Protein AF-A0A1I2H516-F1 (afdb_monomer)

Secondary structure (DSSP, 8-state):
-----HHHHHHHHT--HHHHHHHHH-SS------S--S--TTGGGHHHHHHHHHHHHTS-GGGSPPHHHHHHHHHHHHHHHHHHHHHHSSPP--SSHHHHHHHHHHHHHHHHTSBPSS-TTSBHHHHHHHHTTTSPP--S----------PPPTTS---PPPP-

Structure (mmCIF, N/CA/C/O backbone):
data_AF-A0A1I2H516-F1
#
_entry.id   AF-A0A1I2H516-F1
#
loop_
_atom_site.group_PDB
_atom_site.id
_atom_site.type_symbol
_atom_site.label_atom_id
_atom_site.label_alt_id
_atom_site.label_comp_id
_atom_site.label_asym_id
_atom_site.label_entity_id
_atom_site.label_seq_id
_atom_site.pdbx_PDB_ins_code
_atom_site.Cartn_x
_atom_site.Cartn_y
_atom_site.Cartn_z
_atom_site.occupancy
_atom_site.B_iso_or_equiv
_atom_site.auth_seq_id
_atom_site.auth_comp_id
_atom_site.auth_asym_id
_atom_site.auth_atom_id
_atom_site.pdbx_PDB_model_num
ATOM 1 N N . MET A 1 1 ? 17.216 8.341 -59.940 1.00 43.50 1 MET A N 1
ATOM 2 C CA . MET 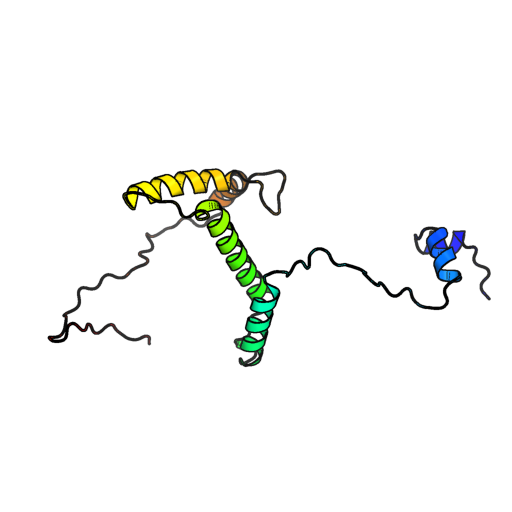A 1 1 ? 17.419 9.286 -58.820 1.00 43.50 1 MET A CA 1
ATOM 3 C C . MET A 1 1 ? 16.192 10.179 -58.730 1.00 43.50 1 MET A C 1
ATOM 5 O O . MET A 1 1 ? 16.057 11.081 -59.551 1.00 43.50 1 MET A O 1
ATOM 9 N N . SER A 1 2 ? 15.247 9.853 -57.844 1.00 49.75 2 SER A N 1
ATOM 10 C CA . SER A 1 2 ? 14.015 10.639 -57.672 1.00 49.75 2 SER A CA 1
ATOM 11 C C . SER A 1 2 ? 14.374 12.079 -57.283 1.00 49.75 2 SER A C 1
ATOM 13 O O . SER A 1 2 ? 15.139 12.293 -56.346 1.00 49.75 2 SER A O 1
ATOM 15 N N . LYS A 1 3 ? 13.873 13.058 -58.045 1.00 63.41 3 LYS A N 1
ATOM 16 C CA . LYS A 1 3 ? 14.101 14.501 -57.849 1.00 63.41 3 LYS A CA 1
ATOM 17 C C . LYS A 1 3 ? 13.008 15.117 -56.971 1.00 63.41 3 LYS A C 1
ATOM 19 O O . LYS A 1 3 ? 12.501 16.197 -57.268 1.00 63.41 3 LYS A O 1
ATOM 24 N N . GLU A 1 4 ? 12.585 14.428 -55.920 1.00 79.12 4 GLU A N 1
ATOM 25 C CA . GLU A 1 4 ? 11.616 15.016 -55.001 1.00 79.12 4 GLU A CA 1
ATOM 26 C C . GLU A 1 4 ? 12.260 16.145 -54.196 1.00 79.12 4 GLU A C 1
ATOM 28 O O . GLU A 1 4 ? 13.365 16.029 -53.662 1.00 79.12 4 GLU A O 1
ATOM 33 N N . SER A 1 5 ? 11.569 17.284 -54.134 1.00 89.94 5 SER A N 1
ATOM 34 C CA . SER A 1 5 ? 12.048 18.422 -53.359 1.00 89.94 5 SER A CA 1
ATOM 35 C C . SER A 1 5 ? 11.918 18.138 -51.861 1.00 89.94 5 SER A C 1
ATOM 37 O O . SER A 1 5 ? 10.984 17.474 -51.413 1.00 89.94 5 SER A O 1
ATOM 39 N N . ILE A 1 6 ? 12.799 18.734 -51.056 1.00 87.00 6 ILE A N 1
ATOM 40 C CA . ILE A 1 6 ? 12.745 18.646 -49.585 1.00 87.00 6 ILE A CA 1
ATOM 41 C C . ILE A 1 6 ? 11.354 19.022 -49.045 1.00 87.00 6 ILE A C 1
ATOM 43 O O . ILE A 1 6 ? 10.912 18.462 -48.046 1.00 87.00 6 ILE A O 1
ATOM 47 N N . SER A 1 7 ? 10.645 19.955 -49.694 1.00 87.94 7 SER A N 1
ATOM 48 C CA . SER A 1 7 ? 9.289 20.328 -49.276 1.00 87.94 7 SER A CA 1
ATOM 49 C C . SER A 1 7 ? 8.241 19.269 -49.622 1.00 87.94 7 SER A C 1
ATOM 51 O O . SER A 1 7 ? 7.291 19.120 -48.861 1.00 87.94 7 SER A O 1
ATOM 53 N N . ALA A 1 8 ? 8.396 18.545 -50.732 1.00 90.31 8 ALA A N 1
ATOM 54 C CA . ALA A 1 8 ? 7.497 17.451 -51.100 1.00 90.31 8 ALA A CA 1
ATOM 55 C C . ALA A 1 8 ? 7.640 16.266 -50.127 1.00 90.31 8 ALA A C 1
ATOM 57 O O . ALA A 1 8 ? 6.643 15.728 -49.649 1.00 90.31 8 ALA A O 1
ATOM 58 N N . ILE A 1 9 ? 8.878 15.941 -49.745 1.00 89.12 9 ILE A N 1
ATOM 59 C CA . ILE A 1 9 ? 9.179 14.894 -48.756 1.00 89.12 9 ILE A CA 1
ATOM 60 C C . ILE A 1 9 ? 8.680 15.300 -47.358 1.00 89.12 9 ILE A C 1
ATOM 62 O O . ILE A 1 9 ? 8.076 14.504 -46.647 1.00 89.12 9 ILE A O 1
ATOM 66 N N . ALA A 1 10 ? 8.878 16.561 -46.964 1.00 92.12 10 ALA A N 1
ATOM 67 C CA . ALA A 1 10 ? 8.399 17.079 -45.680 1.00 92.12 10 ALA A CA 1
ATOM 68 C C . ALA A 1 10 ? 6.868 17.021 -45.552 1.00 92.12 10 ALA A C 1
ATOM 70 O O . ALA A 1 10 ? 6.356 16.604 -44.516 1.00 92.12 10 ALA A O 1
ATOM 71 N N . ASN A 1 11 ? 6.146 17.404 -46.607 1.00 90.12 11 ASN A N 1
ATOM 72 C CA . ASN A 1 11 ? 4.685 17.415 -46.603 1.00 90.12 11 ASN A CA 1
ATOM 73 C C . ASN A 1 11 ? 4.086 16.000 -46.654 1.00 90.12 11 ASN A C 1
ATOM 75 O O . ASN A 1 11 ? 3.078 15.759 -46.001 1.00 90.12 11 ASN A O 1
ATOM 79 N N . SER A 1 12 ? 4.699 15.066 -47.391 1.00 92.75 12 SER A N 1
ATOM 80 C CA . SER A 1 12 ? 4.215 13.677 -47.480 1.00 92.75 12 SER A CA 1
ATOM 81 C C . SER A 1 12 ? 4.451 12.883 -46.195 1.00 92.75 12 SER A C 1
ATOM 83 O O . SER A 1 12 ? 3.575 12.135 -45.772 1.00 92.75 12 SER A O 1
ATOM 85 N N . LEU A 1 13 ? 5.602 13.076 -45.542 1.00 89.12 13 LEU A N 1
ATOM 86 C CA . LEU A 1 13 ? 5.945 12.399 -44.286 1.00 89.12 13 LEU A CA 1
ATOM 87 C C . LEU A 1 13 ? 5.465 13.154 -43.034 1.00 89.12 13 LEU A C 1
ATOM 89 O O . LEU A 1 13 ? 5.662 12.672 -41.922 1.00 89.12 13 LEU A O 1
ATOM 93 N N . ASN A 1 14 ? 4.859 14.335 -43.202 1.00 91.38 14 ASN A N 1
ATOM 94 C CA . ASN A 1 14 ? 4.465 15.249 -42.126 1.00 91.38 14 ASN A CA 1
ATOM 95 C C . ASN A 1 14 ? 5.616 15.551 -41.139 1.00 91.38 14 ASN A C 1
ATOM 97 O O . ASN A 1 14 ? 5.452 15.567 -39.918 1.00 91.38 14 ASN A O 1
ATOM 101 N N . LEU A 1 15 ? 6.817 15.763 -41.684 1.00 88.50 15 LEU A N 1
ATOM 102 C CA . LEU A 1 15 ? 8.044 16.044 -40.939 1.00 88.50 15 LEU A CA 1
ATOM 103 C C . LEU A 1 15 ? 8.541 17.457 -41.240 1.00 88.50 15 LEU A C 1
ATOM 105 O O . LEU A 1 15 ? 8.346 17.994 -42.328 1.00 88.50 15 LEU A O 1
ATOM 109 N N . SER A 1 16 ? 9.261 18.067 -40.295 1.00 92.88 16 SER A N 1
ATOM 110 C CA . SER A 1 16 ? 9.857 19.381 -40.548 1.00 92.88 16 SER A CA 1
ATOM 111 C C . SER A 1 16 ? 10.882 19.305 -41.691 1.00 92.88 16 SER A C 1
ATOM 113 O O . SER A 1 16 ? 11.675 18.362 -41.777 1.00 92.88 16 SER A O 1
ATOM 115 N N . ARG A 1 17 ? 10.943 20.344 -42.537 1.00 88.81 17 ARG A N 1
ATOM 116 C CA . ARG A 1 17 ? 11.956 20.447 -43.609 1.00 88.81 17 ARG A CA 1
ATOM 117 C C . ARG A 1 17 ? 13.391 20.327 -43.074 1.00 88.81 17 ARG A C 1
ATOM 119 O O . ARG A 1 17 ? 14.269 19.856 -43.792 1.00 88.81 17 ARG A O 1
ATOM 126 N N . GLN A 1 18 ? 13.630 20.736 -41.822 1.00 88.75 18 GLN A N 1
ATOM 127 C CA . GLN A 1 18 ? 14.927 20.597 -41.151 1.00 88.75 18 GLN A CA 1
ATOM 128 C C . GLN A 1 18 ? 15.240 19.139 -40.796 1.00 88.75 18 GLN A C 1
ATOM 130 O O . GLN A 1 18 ? 16.372 18.698 -40.975 1.00 88.75 18 GLN A O 1
ATOM 135 N N . THR A 1 19 ? 14.238 18.370 -40.368 1.00 88.12 19 THR A N 1
ATOM 136 C CA . THR A 1 19 ? 14.360 16.928 -40.110 1.00 88.12 19 THR A CA 1
ATOM 137 C C . THR A 1 19 ? 14.687 16.173 -41.396 1.00 88.12 19 THR A C 1
ATOM 139 O O . THR A 1 19 ? 15.614 15.371 -41.404 1.00 88.12 19 THR A O 1
ATOM 142 N N . VAL A 1 20 ? 13.996 16.492 -42.497 1.00 88.56 20 VAL A N 1
ATOM 143 C CA . VAL A 1 20 ? 14.261 15.903 -43.821 1.00 88.56 20 VAL A CA 1
ATOM 144 C C . VAL A 1 20 ? 15.666 16.261 -44.313 1.00 88.56 20 VAL A C 1
ATOM 146 O O . VAL A 1 20 ? 16.409 15.380 -44.731 1.00 88.56 20 VAL A O 1
ATOM 149 N N . ARG A 1 21 ? 16.084 17.531 -44.199 1.00 89.81 21 ARG A N 1
ATOM 150 C CA . ARG A 1 21 ? 17.464 17.948 -44.518 1.00 89.81 21 ARG A CA 1
ATOM 151 C C . ARG A 1 21 ? 18.509 17.204 -43.696 1.00 89.81 21 ARG A C 1
ATOM 153 O O . ARG A 1 21 ? 19.536 16.813 -44.238 1.00 89.81 21 ARG A O 1
ATOM 160 N N . LYS A 1 22 ? 18.263 17.040 -42.395 1.00 84.69 22 LYS A N 1
ATOM 161 C CA . LYS A 1 22 ? 19.162 16.325 -41.486 1.00 84.69 22 LYS A CA 1
ATOM 162 C C . LYS A 1 22 ? 19.274 14.851 -41.876 1.00 84.69 22 LYS A C 1
ATOM 164 O O . LYS A 1 22 ? 20.391 14.360 -41.954 1.00 84.69 22 LYS A O 1
ATOM 169 N N . ALA A 1 23 ? 18.147 14.202 -42.171 1.00 83.88 23 ALA A N 1
ATOM 170 C CA . ALA A 1 23 ? 18.087 12.798 -42.566 1.00 83.88 23 ALA A CA 1
ATOM 171 C C . ALA A 1 23 ? 18.764 12.536 -43.920 1.00 83.88 23 ALA A C 1
ATOM 173 O O . ALA A 1 23 ? 19.545 11.605 -44.029 1.00 83.88 23 ALA A O 1
ATOM 174 N N . LEU A 1 24 ? 18.555 13.395 -44.925 1.00 86.00 24 LEU A N 1
ATOM 175 C CA . LEU A 1 24 ? 19.220 13.273 -46.233 1.00 86.00 24 LEU A CA 1
ATOM 176 C C . LEU A 1 24 ? 20.740 13.505 -46.172 1.00 86.00 24 LEU A C 1
ATOM 178 O O . LEU A 1 24 ? 21.453 13.126 -47.095 1.00 86.00 24 LEU A O 1
ATOM 182 N N . LYS A 1 25 ? 21.236 14.157 -45.113 1.00 84.50 25 LYS A N 1
ATOM 183 C CA . LYS A 1 25 ? 22.667 14.412 -44.891 1.00 84.50 25 LYS A CA 1
ATOM 184 C C . LYS A 1 25 ? 23.353 13.285 -44.106 1.00 84.50 25 LYS A C 1
ATOM 186 O O . LYS A 1 25 ? 24.578 13.218 -44.099 1.00 84.50 25 LYS A O 1
ATOM 191 N N . SER A 1 26 ? 22.590 12.439 -43.415 1.00 77.50 26 SER A N 1
ATOM 192 C CA . SER A 1 26 ? 23.100 11.323 -42.619 1.00 77.50 26 SER A CA 1
ATOM 193 C C . SER A 1 26 ? 22.755 9.995 -43.288 1.00 77.50 26 SER A C 1
ATOM 195 O O . SER A 1 26 ? 21.586 9.641 -43.361 1.00 77.50 26 SER A O 1
ATOM 197 N N . GLU A 1 27 ? 23.758 9.235 -43.721 1.00 70.25 27 GLU A N 1
ATOM 198 C CA . GLU A 1 27 ? 23.552 7.904 -44.324 1.00 70.25 27 GLU A CA 1
ATOM 199 C C . GLU A 1 27 ? 23.220 6.811 -43.292 1.00 70.25 27 GLU A C 1
ATOM 201 O O . GLU A 1 27 ? 22.767 5.730 -43.654 1.00 70.25 27 GLU A O 1
ATOM 206 N N . ALA A 1 28 ? 23.417 7.090 -42.001 1.00 72.81 28 ALA A N 1
ATOM 207 C CA . ALA A 1 28 ? 23.088 6.178 -40.912 1.00 72.81 28 ALA A CA 1
ATOM 208 C C . ALA A 1 28 ? 21.685 6.452 -40.352 1.00 72.81 28 ALA A C 1
ATOM 210 O O . ALA A 1 28 ? 21.304 7.609 -40.144 1.00 72.81 28 ALA A O 1
ATOM 211 N N . GLU A 1 29 ? 20.948 5.384 -40.033 1.00 72.94 29 GLU A N 1
ATOM 212 C CA . GLU A 1 29 ? 19.697 5.487 -39.281 1.00 72.94 29 GLU A CA 1
ATOM 213 C C . GLU A 1 29 ? 19.936 6.234 -37.955 1.00 72.94 29 GLU A C 1
ATOM 215 O O . GLU A 1 29 ? 20.931 5.983 -37.264 1.00 72.94 29 GLU A O 1
ATOM 220 N N . PRO A 1 30 ? 19.057 7.175 -37.571 1.00 70.94 30 PRO A N 1
ATOM 221 C CA . PRO A 1 30 ? 19.232 7.932 -36.343 1.00 70.94 30 PRO A CA 1
ATOM 222 C C . PRO A 1 30 ? 19.098 7.006 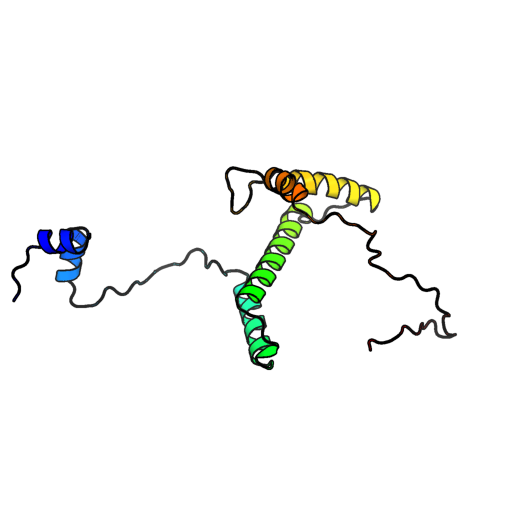-35.127 1.00 70.94 30 PRO A C 1
ATOM 224 O O . PRO A 1 30 ? 17.996 6.666 -34.701 1.00 70.94 30 PRO A O 1
ATOM 227 N N . ILE A 1 31 ? 20.229 6.636 -34.523 1.00 76.38 31 ILE A N 1
ATOM 228 C CA . ILE A 1 31 ? 20.246 5.869 -33.276 1.00 76.38 31 ILE A CA 1
ATOM 229 C C . ILE A 1 31 ? 19.801 6.793 -32.141 1.00 76.38 31 ILE A C 1
ATOM 231 O O . ILE A 1 31 ? 20.498 7.742 -31.770 1.00 76.38 31 ILE A O 1
ATOM 235 N N . TYR A 1 32 ? 18.632 6.514 -31.568 1.00 73.06 32 TYR A N 1
ATOM 236 C CA . TYR A 1 32 ? 18.157 7.218 -30.383 1.00 73.06 32 TYR A CA 1
ATOM 237 C C . TYR A 1 32 ? 19.058 6.889 -29.181 1.00 73.06 32 TYR A C 1
ATOM 239 O O . TYR A 1 32 ? 18.941 5.830 -28.569 1.00 73.06 32 TYR A O 1
ATOM 247 N N . GLN A 1 33 ? 19.964 7.807 -28.832 1.00 63.72 33 GLN A N 1
ATOM 248 C CA . GLN A 1 33 ? 20.819 7.706 -27.647 1.00 63.72 33 GLN A CA 1
ATOM 249 C C . GLN A 1 33 ? 20.396 8.728 -26.594 1.00 63.72 33 GLN A C 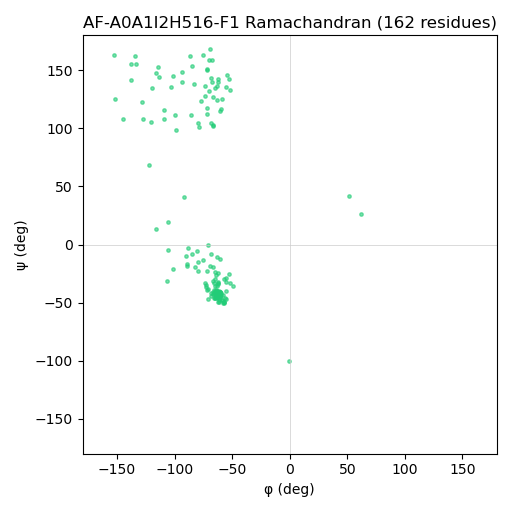1
ATOM 251 O O . GLN A 1 33 ? 20.630 9.932 -26.727 1.00 63.72 33 GLN A O 1
ATOM 256 N N . ARG A 1 34 ? 19.792 8.249 -25.505 1.00 69.56 34 ARG A N 1
ATOM 257 C CA . ARG A 1 34 ? 19.478 9.090 -24.347 1.00 69.56 34 ARG A CA 1
ATOM 258 C C . ARG A 1 34 ? 20.698 9.144 -23.424 1.00 69.56 34 ARG A C 1
ATOM 260 O O . ARG A 1 34 ? 21.041 8.140 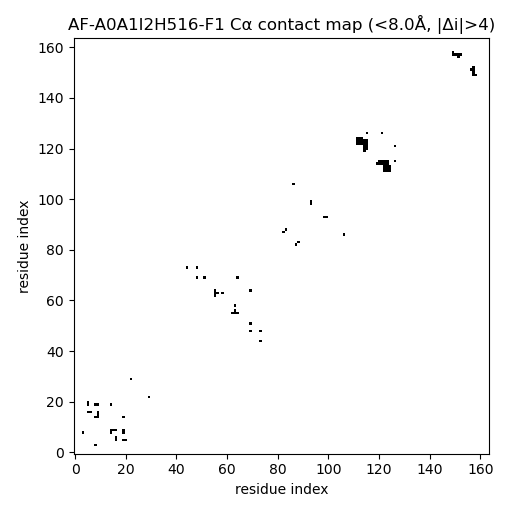-22.815 1.00 69.56 34 ARG A O 1
ATOM 267 N N . LYS A 1 35 ? 21.347 10.310 -23.309 1.00 72.12 35 LYS A N 1
ATOM 268 C CA . LYS A 1 35 ? 22.582 10.478 -22.510 1.00 72.12 35 LYS A CA 1
ATOM 269 C C . LYS A 1 35 ? 22.377 10.305 -21.002 1.00 72.12 35 LYS A C 1
ATOM 271 O O . LYS A 1 35 ? 23.283 9.861 -20.306 1.00 72.12 35 LYS A O 1
ATOM 276 N N . THR A 1 36 ? 21.203 10.656 -20.485 1.00 67.31 36 THR A N 1
ATOM 277 C CA . THR A 1 36 ? 20.888 10.534 -19.057 1.00 67.31 36 THR A CA 1
ATOM 278 C C . THR A 1 36 ? 19.388 10.329 -18.905 1.00 67.31 36 THR A C 1
ATOM 280 O O . THR A 1 36 ? 18.593 11.109 -19.430 1.00 67.31 36 THR A O 1
ATOM 283 N N . GLN A 1 37 ? 18.988 9.263 -18.215 1.00 67.00 37 GLN A N 1
ATOM 284 C CA . GLN A 1 37 ? 17.609 9.056 -17.787 1.00 67.00 37 GLN A CA 1
ATOM 285 C C . GLN A 1 37 ? 17.531 9.488 -16.313 1.00 67.00 37 GLN A C 1
ATOM 287 O O . GLN A 1 37 ? 17.933 8.707 -15.455 1.00 67.00 37 GLN A O 1
ATOM 292 N N . PRO A 1 38 ? 17.058 10.707 -15.997 1.00 65.69 38 PRO A N 1
ATOM 293 C CA . PRO A 1 38 ? 17.111 11.235 -14.631 1.00 65.69 38 PRO A CA 1
ATOM 294 C C . PRO A 1 38 ? 16.262 10.427 -13.638 1.00 65.69 38 PRO A C 1
ATOM 296 O O . PRO A 1 38 ? 16.589 10.379 -12.460 1.00 65.69 38 PRO A O 1
ATOM 299 N N . THR A 1 39 ? 15.215 9.739 -14.107 1.00 60.00 39 THR A N 1
ATOM 300 C CA . THR A 1 39 ? 14.384 8.852 -13.285 1.00 60.00 39 THR A CA 1
ATOM 301 C C . THR A 1 39 ? 13.917 7.637 -14.100 1.00 60.00 39 THR A C 1
ATOM 303 O O . THR A 1 39 ? 13.077 7.752 -15.003 1.00 60.00 39 THR A O 1
ATOM 306 N N . PRO A 1 40 ? 14.443 6.426 -13.860 1.00 68.62 40 PRO A N 1
ATOM 307 C CA . PRO A 1 40 ? 13.776 5.230 -14.350 1.00 68.62 40 PRO A CA 1
ATOM 308 C C . PRO A 1 40 ? 12.441 5.097 -13.605 1.00 68.62 40 PRO A C 1
ATOM 310 O O . PRO A 1 40 ? 12.429 5.089 -12.379 1.00 68.62 40 PRO A O 1
ATOM 313 N N . LYS A 1 41 ? 11.318 4.963 -14.328 1.00 71.69 41 LYS A N 1
ATOM 314 C CA . LYS A 1 41 ? 9.977 4.777 -13.725 1.00 71.69 41 LYS A CA 1
ATOM 315 C C . LYS A 1 41 ? 9.923 3.613 -12.720 1.00 71.69 41 LYS A C 1
ATOM 317 O O . LYS A 1 41 ? 9.095 3.620 -11.824 1.00 71.69 41 LYS A O 1
ATOM 322 N N . LEU A 1 42 ? 10.814 2.632 -12.878 1.00 75.38 42 LEU A N 1
ATOM 323 C CA . LEU A 1 42 ? 10.952 1.461 -12.010 1.00 75.38 42 LEU A CA 1
ATOM 324 C C . LEU A 1 42 ? 11.931 1.647 -10.839 1.00 75.38 42 LEU A C 1
ATOM 326 O O . LEU A 1 42 ? 11.957 0.779 -9.982 1.00 75.38 42 LEU A O 1
ATOM 330 N N . GLY A 1 43 ? 12.717 2.734 -10.802 1.00 83.00 43 GLY A N 1
ATOM 331 C CA . GLY A 1 43 ? 13.749 3.082 -9.806 1.00 83.00 43 GLY A CA 1
ATOM 332 C C . GLY A 1 43 ? 13.951 2.104 -8.648 1.00 83.00 43 GLY A C 1
ATOM 333 O O . GLY A 1 43 ? 14.608 1.076 -8.816 1.00 83.00 43 GLY A O 1
ATOM 334 N N . ALA A 1 44 ? 13.379 2.436 -7.489 1.00 83.88 44 ALA A N 1
ATOM 335 C CA . ALA A 1 44 ? 13.494 1.665 -6.249 1.00 83.88 44 ALA A CA 1
ATOM 336 C C . ALA A 1 44 ? 12.916 0.238 -6.337 1.00 83.88 44 ALA A C 1
ATOM 338 O O . ALA A 1 44 ? 13.365 -0.656 -5.628 1.00 83.88 44 ALA A O 1
ATOM 339 N N . PHE A 1 45 ? 11.971 -0.003 -7.246 1.00 90.06 45 PHE A N 1
ATOM 340 C CA . PHE A 1 45 ? 11.294 -1.290 -7.411 1.00 90.06 45 PHE A CA 1
ATOM 341 C C . PHE A 1 45 ? 12.048 -2.277 -8.306 1.00 90.06 45 PHE A C 1
ATOM 343 O O . PHE A 1 45 ? 11.660 -3.440 -8.388 1.00 90.06 45 PHE A O 1
ATOM 350 N N . LYS A 1 46 ? 13.125 -1.853 -8.984 1.00 90.19 46 LYS A N 1
ATOM 351 C CA . LYS A 1 46 ? 13.854 -2.703 -9.938 1.00 90.19 46 LYS A CA 1
ATOM 352 C C . LYS A 1 46 ? 14.400 -3.975 -9.288 1.00 90.19 46 LYS A C 1
ATOM 354 O O . LYS A 1 46 ? 14.212 -5.047 -9.848 1.00 90.19 46 LYS A O 1
ATOM 359 N N . ALA A 1 47 ? 15.062 -3.855 -8.136 1.00 91.69 47 ALA A N 1
ATOM 360 C CA . ALA A 1 47 ? 15.639 -5.006 -7.440 1.00 91.69 47 ALA A CA 1
ATOM 361 C C . ALA A 1 47 ? 14.544 -6.005 -7.036 1.00 91.69 47 ALA A C 1
ATOM 363 O O . ALA A 1 47 ? 14.600 -7.176 -7.397 1.00 91.69 47 ALA A O 1
ATOM 364 N N . GLN A 1 48 ? 13.480 -5.503 -6.409 1.00 92.94 48 GLN A N 1
ATOM 365 C CA . GLN A 1 48 ? 12.344 -6.317 -5.991 1.00 92.94 48 GLN A CA 1
ATOM 366 C C . GLN A 1 48 ? 11.650 -7.023 -7.166 1.00 92.94 48 GLN A C 1
ATOM 368 O O . GLN A 1 48 ? 11.329 -8.208 -7.074 1.00 92.94 48 GLN A O 1
ATOM 373 N N . LEU A 1 49 ? 11.440 -6.319 -8.284 1.00 93.75 49 LEU A N 1
ATOM 374 C CA . LEU A 1 49 ? 10.844 -6.904 -9.483 1.00 93.75 49 LEU A CA 1
ATOM 375 C C . LEU A 1 49 ? 11.738 -7.993 -10.089 1.00 93.75 49 LEU A C 1
ATOM 377 O O . LEU A 1 49 ? 11.220 -9.039 -10.478 1.00 93.75 49 LEU A O 1
ATOM 381 N N . SER A 1 50 ? 13.055 -7.775 -10.148 1.00 95.19 50 SER A N 1
ATOM 382 C CA . SER A 1 50 ? 14.005 -8.797 -10.601 1.00 95.19 50 SER A CA 1
ATOM 383 C C . SER A 1 50 ? 13.907 -10.057 -9.745 1.00 95.19 50 SER A C 1
ATOM 385 O O . SER A 1 50 ? 13.683 -11.140 -10.284 1.00 95.19 50 SER A O 1
ATOM 387 N N . ASP A 1 51 ? 13.949 -9.918 -8.419 1.00 96.06 51 ASP A N 1
ATOM 388 C CA . ASP A 1 51 ? 13.860 -11.064 -7.514 1.00 96.06 51 ASP A CA 1
ATOM 389 C C . ASP A 1 51 ? 12.522 -11.809 -7.656 1.00 96.06 51 ASP A C 1
ATOM 391 O O . ASP A 1 51 ? 12.429 -13.023 -7.455 1.00 96.06 51 ASP A O 1
ATOM 395 N N . TRP A 1 52 ? 11.433 -11.092 -7.939 1.00 95.75 52 TRP A N 1
ATOM 396 C CA . TRP A 1 52 ? 10.125 -11.697 -8.189 1.00 95.75 52 TRP A CA 1
ATOM 397 C C . TRP A 1 52 ? 10.095 -12.478 -9.500 1.00 95.75 52 TRP A C 1
ATOM 399 O O . TRP A 1 52 ? 9.607 -13.607 -9.512 1.00 95.75 52 TRP A O 1
ATOM 409 N N . LEU A 1 53 ? 10.650 -11.915 -10.572 1.00 96.19 53 LEU A N 1
ATOM 410 C CA . LEU A 1 53 ? 10.753 -12.581 -11.869 1.00 96.19 53 LEU A CA 1
ATOM 411 C C . LEU A 1 53 ? 11.636 -13.833 -11.795 1.00 96.19 53 LEU A C 1
ATOM 413 O O . LEU A 1 53 ? 11.276 -14.864 -12.360 1.00 96.19 53 LEU A O 1
ATOM 417 N N . GLU A 1 54 ? 12.748 -13.782 -11.061 1.00 97.00 54 GLU A N 1
ATOM 418 C CA . GLU A 1 54 ? 13.631 -14.935 -10.852 1.00 97.00 54 GLU A CA 1
ATOM 419 C C . GLU A 1 54 ? 12.955 -16.067 -10.074 1.00 97.00 54 GLU A C 1
ATOM 421 O O . GLU A 1 54 ? 13.130 -17.243 -10.404 1.00 97.00 54 GLU A O 1
ATOM 426 N N . ARG A 1 55 ? 12.160 -15.735 -9.048 1.00 95.62 55 ARG A N 1
ATOM 427 C CA . ARG A 1 55 ? 11.358 -16.732 -8.322 1.00 95.62 55 ARG A CA 1
ATOM 428 C C . ARG A 1 55 ? 10.296 -17.346 -9.229 1.00 95.62 55 ARG A C 1
ATOM 430 O O . ARG A 1 55 ? 10.183 -18.567 -9.286 1.00 95.62 55 ARG A O 1
ATOM 437 N N . ASP A 1 56 ? 9.574 -16.523 -9.982 1.00 95.31 56 ASP A N 1
ATOM 438 C CA . ASP A 1 56 ? 8.513 -16.990 -10.876 1.00 95.31 56 ASP A CA 1
ATOM 439 C C . ASP A 1 56 ? 9.056 -17.839 -12.029 1.00 95.31 56 ASP A C 1
ATOM 441 O O . ASP A 1 56 ? 8.412 -18.802 -12.445 1.00 95.31 56 ASP A O 1
ATOM 445 N N . ALA A 1 57 ? 10.263 -17.552 -12.520 1.00 95.62 57 ALA A N 1
ATOM 446 C CA . ALA A 1 57 ? 10.914 -18.356 -13.551 1.00 95.62 57 ALA A CA 1
ATOM 447 C C . ALA A 1 57 ? 11.081 -19.831 -13.134 1.00 95.62 57 ALA A C 1
ATOM 449 O O . ALA A 1 57 ? 11.015 -20.717 -13.991 1.00 95.62 57 ALA A O 1
ATOM 450 N N . LYS A 1 58 ? 11.226 -20.099 -11.828 1.00 96.44 58 LYS A N 1
ATOM 451 C CA . LYS A 1 58 ? 11.360 -21.449 -11.253 1.00 96.44 58 LYS A CA 1
ATOM 452 C C . LYS A 1 58 ? 10.021 -22.180 -11.100 1.00 96.44 58 LYS A C 1
ATOM 454 O O . LYS A 1 58 ? 10.017 -23.393 -10.909 1.00 96.44 58 LYS A O 1
ATOM 459 N N . LEU A 1 59 ? 8.891 -21.478 -11.193 1.00 95.06 59 LEU A N 1
ATOM 460 C CA . LEU A 1 59 ? 7.562 -22.070 -11.040 1.00 95.06 59 LEU A CA 1
ATOM 461 C C . LEU A 1 59 ? 7.048 -22.670 -12.364 1.00 95.06 59 LEU A C 1
ATOM 463 O O . LEU A 1 59 ? 7.409 -22.196 -13.453 1.00 95.06 59 LEU A O 1
ATOM 467 N N . PRO A 1 60 ? 6.152 -23.675 -12.317 1.00 96.94 60 PRO A N 1
ATOM 468 C CA . PRO A 1 60 ? 5.386 -24.110 -13.482 1.00 96.94 60 PRO A CA 1
ATOM 469 C C . PRO A 1 60 ? 4.626 -22.938 -14.112 1.00 96.94 60 PRO A C 1
ATOM 471 O O . PRO A 1 60 ? 4.126 -22.072 -13.400 1.00 96.94 60 PRO A O 1
ATOM 474 N N . LYS A 1 61 ? 4.464 -22.925 -15.444 1.00 93.00 61 LYS A N 1
ATOM 475 C CA . LYS A 1 61 ? 3.846 -21.802 -16.187 1.00 93.00 61 LYS A CA 1
ATOM 476 C C . LYS A 1 61 ? 2.505 -21.330 -15.601 1.00 93.00 61 LYS A C 1
ATOM 478 O O . LYS A 1 61 ? 2.240 -20.137 -15.605 1.00 93.00 61 LYS A O 1
ATOM 483 N N . ARG A 1 62 ? 1.688 -22.253 -15.080 1.00 93.56 62 ARG A N 1
ATOM 484 C CA . ARG A 1 62 ? 0.375 -21.959 -14.473 1.00 93.56 62 ARG A CA 1
ATOM 485 C C . ARG A 1 62 ? 0.446 -21.205 -13.135 1.00 93.56 62 ARG A C 1
ATOM 487 O O . ARG A 1 62 ? -0.559 -20.647 -12.727 1.00 93.56 62 ARG A O 1
ATOM 494 N N . GLN A 1 63 ? 1.596 -21.206 -12.462 1.00 93.44 63 GLN A N 1
ATOM 495 C CA . GLN A 1 63 ? 1.808 -20.577 -11.151 1.00 93.44 63 GLN A CA 1
ATOM 496 C C . GLN A 1 63 ? 2.620 -19.274 -11.234 1.00 93.44 63 GLN A C 1
ATOM 498 O O . GLN A 1 63 ? 2.801 -18.600 -10.224 1.00 93.44 63 GLN A O 1
ATOM 503 N N . ARG A 1 64 ? 3.125 -18.910 -12.419 1.00 95.75 64 ARG A N 1
ATOM 504 C CA . ARG A 1 64 ? 3.875 -17.661 -12.619 1.00 95.75 64 ARG A CA 1
ATOM 505 C C . ARG A 1 64 ? 2.917 -16.480 -12.600 1.00 95.75 64 ARG A C 1
ATOM 507 O O . ARG A 1 64 ? 1.866 -16.535 -13.240 1.00 95.75 64 ARG A O 1
ATOM 514 N N . ARG A 1 65 ? 3.288 -15.396 -11.921 1.00 94.62 65 ARG A N 1
ATOM 515 C CA . ARG A 1 65 ? 2.513 -14.157 -11.958 1.00 94.62 65 ARG A CA 1
ATOM 516 C C . ARG A 1 65 ? 2.605 -13.553 -13.352 1.00 94.62 65 ARG A C 1
ATOM 518 O O . ARG A 1 65 ? 3.632 -13.610 -14.030 1.00 94.62 65 ARG A O 1
ATOM 525 N N . THR A 1 66 ? 1.500 -12.965 -13.786 1.00 95.62 66 THR A N 1
ATOM 526 C CA . THR A 1 66 ? 1.461 -12.174 -15.013 1.00 95.62 66 THR A CA 1
ATOM 527 C C . THR A 1 66 ? 2.117 -10.816 -14.778 1.00 95.62 66 THR A C 1
ATOM 529 O O . THR A 1 66 ? 2.258 -10.366 -13.640 1.00 95.62 66 THR A O 1
ATOM 532 N N . ALA A 1 67 ? 2.471 -10.122 -15.861 1.00 92.75 67 ALA A N 1
ATOM 533 C CA . ALA A 1 67 ? 2.965 -8.749 -15.774 1.00 92.75 67 ALA A CA 1
ATOM 534 C C . ALA A 1 67 ? 1.971 -7.825 -15.043 1.00 92.75 67 ALA A C 1
ATOM 536 O O . ALA A 1 67 ? 2.387 -7.029 -14.206 1.00 92.75 67 ALA A O 1
ATOM 537 N N . GLN A 1 68 ? 0.667 -7.997 -15.293 1.00 92.69 68 GLN A N 1
ATOM 538 C CA . GLN A 1 68 ? -0.407 -7.296 -14.582 1.00 92.69 68 GLN A CA 1
ATOM 539 C C . GLN A 1 68 ? -0.319 -7.534 -13.069 1.00 92.69 68 GLN A C 1
ATOM 541 O O . GLN A 1 68 ? -0.289 -6.588 -12.289 1.00 92.69 68 GLN A O 1
ATOM 546 N N . ARG A 1 69 ? -0.203 -8.800 -12.651 1.00 94.94 69 ARG A N 1
ATOM 547 C CA . ARG A 1 69 ? -0.164 -9.151 -11.232 1.00 94.94 69 ARG A CA 1
ATOM 548 C C . ARG A 1 69 ? 1.089 -8.619 -10.539 1.00 94.94 69 ARG A C 1
ATOM 550 O O . ARG A 1 69 ? 1.013 -8.156 -9.408 1.00 94.94 69 ARG A O 1
ATOM 557 N N . LEU A 1 70 ? 2.238 -8.672 -11.213 1.00 94.38 70 LEU A N 1
ATOM 558 C CA . LEU A 1 70 ? 3.480 -8.079 -10.708 1.00 94.38 70 LEU A CA 1
ATOM 559 C C . LEU A 1 70 ? 3.344 -6.561 -10.547 1.00 94.38 70 LEU A C 1
ATOM 561 O O . LEU A 1 70 ? 3.779 -6.023 -9.532 1.00 94.38 70 LEU A O 1
ATOM 565 N N . PHE A 1 71 ? 2.719 -5.887 -11.514 1.00 92.56 71 PHE A N 1
ATOM 566 C CA . PHE A 1 71 ? 2.457 -4.452 -11.452 1.00 92.56 71 PHE A CA 1
ATOM 567 C C . PHE A 1 71 ? 1.547 -4.081 -10.274 1.00 92.56 71 PHE A C 1
ATOM 569 O O . PHE A 1 71 ? 1.918 -3.215 -9.487 1.00 92.56 71 PHE A O 1
ATOM 576 N N . GLU A 1 72 ? 0.419 -4.773 -10.098 1.00 93.75 72 GLU A N 1
ATOM 577 C CA . GLU A 1 72 ? -0.485 -4.573 -8.955 1.00 93.75 72 GLU A CA 1
ATOM 578 C C . GLU A 1 72 ? 0.246 -4.747 -7.619 1.00 93.75 72 GLU A C 1
ATOM 580 O O . GLU A 1 72 ? 0.130 -3.909 -6.729 1.00 93.75 72 GLU A O 1
ATOM 585 N N . CYS A 1 73 ? 1.051 -5.808 -7.482 1.00 93.94 73 CYS A N 1
ATOM 586 C CA . CYS A 1 73 ? 1.837 -6.031 -6.271 1.00 93.94 73 CYS A CA 1
ATOM 587 C C . CYS A 1 73 ? 2.831 -4.887 -6.019 1.00 93.94 73 CYS A C 1
ATOM 589 O O . CYS A 1 73 ? 2.924 -4.406 -4.896 1.00 93.94 73 CYS A O 1
ATOM 591 N N . LEU A 1 74 ? 3.547 -4.411 -7.044 1.00 93.44 74 LEU A N 1
ATOM 592 C CA . LEU A 1 74 ? 4.451 -3.264 -6.893 1.00 93.44 74 LEU A CA 1
ATOM 593 C C . LEU A 1 74 ? 3.705 -1.976 -6.521 1.00 93.44 74 LEU A C 1
ATOM 595 O O . LEU A 1 74 ? 4.223 -1.172 -5.750 1.00 93.44 74 LEU A O 1
ATOM 599 N N . GLN A 1 75 ? 2.498 -1.772 -7.049 1.00 90.81 75 GLN A N 1
ATOM 600 C CA . GLN A 1 75 ? 1.675 -0.614 -6.714 1.00 90.81 75 GLN A CA 1
ATOM 601 C C . GLN A 1 75 ? 1.267 -0.625 -5.237 1.00 90.81 75 GLN A C 1
ATOM 603 O O . GLN A 1 75 ? 1.350 0.418 -4.588 1.00 90.81 75 GLN A O 1
ATOM 608 N N . VAL A 1 76 ? 0.894 -1.789 -4.697 1.00 92.19 76 VAL A N 1
ATOM 609 C CA . VAL A 1 76 ? 0.594 -1.955 -3.265 1.00 92.19 76 VAL A CA 1
ATOM 610 C C . VAL A 1 76 ? 1.821 -1.629 -2.414 1.00 92.19 76 VAL A C 1
ATOM 612 O O . VAL A 1 76 ? 1.723 -0.835 -1.485 1.00 92.19 76 VAL A O 1
ATOM 615 N N . GLU A 1 77 ? 2.990 -2.164 -2.761 1.00 92.31 77 GLU A N 1
ATOM 616 C CA . GLU A 1 77 ? 4.240 -1.906 -2.027 1.00 92.31 77 GLU A CA 1
ATOM 617 C C . GLU A 1 77 ? 4.607 -0.416 -2.031 1.00 92.31 77 GLU A C 1
ATOM 619 O O . GLU A 1 77 ? 4.979 0.151 -1.002 1.00 92.31 77 GLU A O 1
ATOM 624 N N . ASN A 1 78 ? 4.418 0.256 -3.169 1.00 90.81 78 ASN A N 1
ATOM 625 C CA . ASN A 1 78 ? 4.593 1.700 -3.273 1.00 90.81 78 ASN A CA 1
ATOM 626 C C . ASN A 1 78 ? 3.613 2.470 -2.374 1.00 90.81 78 ASN A C 1
ATOM 628 O O . ASN A 1 78 ? 4.004 3.415 -1.694 1.00 90.81 78 ASN A O 1
ATOM 632 N N . GLN A 1 79 ? 2.339 2.072 -2.349 1.00 89.44 79 GLN A N 1
ATOM 633 C CA . GLN A 1 79 ? 1.332 2.705 -1.496 1.00 89.44 79 GLN A CA 1
ATOM 634 C C . GLN A 1 79 ? 1.644 2.514 -0.009 1.00 89.44 79 GLN A C 1
ATOM 636 O O . GLN A 1 79 ? 1.568 3.480 0.747 1.00 89.44 79 GLN A O 1
ATOM 641 N N . VAL A 1 80 ? 2.056 1.314 0.408 1.00 92.06 80 VAL A N 1
ATOM 642 C CA . VAL A 1 80 ? 2.472 1.044 1.792 1.00 92.06 80 VAL A CA 1
ATOM 643 C C . VAL A 1 80 ? 3.678 1.903 2.170 1.00 92.06 80 VAL A C 1
ATOM 645 O O . VAL A 1 80 ? 3.670 2.534 3.228 1.00 92.06 80 VAL A O 1
ATOM 648 N N . GLY A 1 81 ? 4.688 1.978 1.296 1.00 91.81 81 GLY A N 1
ATOM 649 C CA . GLY A 1 81 ? 5.857 2.835 1.494 1.00 91.81 81 GLY A CA 1
ATOM 650 C C . GLY A 1 81 ? 5.475 4.304 1.684 1.00 91.81 81 GLY A C 1
ATOM 651 O O . GLY A 1 81 ? 5.872 4.915 2.675 1.00 91.81 81 GLY A O 1
ATOM 652 N N . ASN A 1 82 ? 4.628 4.829 0.798 1.00 91.25 82 ASN A N 1
ATOM 653 C CA . ASN A 1 82 ? 4.119 6.198 0.868 1.00 91.25 82 ASN A CA 1
ATOM 654 C C . ASN A 1 82 ? 3.365 6.473 2.173 1.00 91.25 82 ASN A C 1
ATOM 656 O O . ASN A 1 82 ? 3.629 7.470 2.835 1.00 91.25 82 ASN A O 1
ATOM 660 N N . VAL A 1 83 ? 2.444 5.594 2.575 1.00 91.62 83 VAL A N 1
ATOM 661 C CA . VAL A 1 83 ? 1.683 5.769 3.822 1.00 91.62 83 VAL A CA 1
ATOM 662 C C . VAL A 1 83 ? 2.616 5.743 5.034 1.00 91.62 83 VAL A C 1
ATOM 664 O O . VAL A 1 83 ? 2.468 6.564 5.939 1.00 91.62 83 VAL A O 1
ATOM 667 N N . ARG A 1 84 ? 3.618 4.853 5.041 1.00 93.25 84 ARG A N 1
ATOM 668 C CA . ARG A 1 84 ? 4.630 4.797 6.105 1.00 93.25 84 ARG A CA 1
ATOM 669 C C . ARG A 1 84 ? 5.440 6.085 6.191 1.00 93.25 84 ARG A C 1
ATOM 671 O O . ARG A 1 84 ? 5.700 6.578 7.286 1.00 93.25 84 ARG A O 1
ATOM 678 N N . GLU A 1 85 ? 5.835 6.624 5.047 1.00 93.25 85 GLU A N 1
ATOM 679 C CA . GLU A 1 85 ? 6.557 7.889 4.975 1.00 93.25 85 GLU A CA 1
ATOM 680 C C . GLU A 1 85 ? 5.682 9.058 5.443 1.00 93.25 85 GLU A C 1
ATOM 682 O O . GLU A 1 85 ? 6.112 9.854 6.268 1.00 93.25 85 GLU A O 1
ATOM 687 N N . TRP A 1 86 ? 4.433 9.138 4.984 1.00 93.44 86 TRP A N 1
ATOM 688 C CA . TRP A 1 86 ? 3.553 10.269 5.280 1.00 93.44 86 TRP A CA 1
ATOM 689 C C . TRP A 1 86 ? 3.031 10.295 6.714 1.00 93.44 86 TRP A C 1
ATOM 691 O O . TRP A 1 86 ? 2.827 11.380 7.252 1.00 93.44 86 TRP A O 1
ATOM 701 N N . LEU A 1 87 ? 2.766 9.131 7.312 1.00 93.38 87 LEU A N 1
ATOM 702 C CA . LEU A 1 87 ? 2.132 9.043 8.630 1.00 93.38 87 LEU A CA 1
ATOM 703 C C . LEU A 1 87 ? 3.099 8.638 9.741 1.00 93.38 87 LEU A C 1
ATOM 705 O O . LEU A 1 87 ? 2.928 9.051 10.882 1.00 93.38 87 LEU A O 1
ATOM 709 N N . PHE A 1 88 ? 4.114 7.832 9.441 1.00 94.69 88 PHE A N 1
ATOM 710 C CA . PHE A 1 88 ? 4.945 7.206 10.473 1.00 94.69 88 PHE A CA 1
ATOM 711 C C . PHE A 1 88 ? 6.406 7.661 10.441 1.00 94.69 88 PHE A C 1
ATOM 713 O O . PHE A 1 88 ? 7.251 7.042 11.085 1.00 94.69 88 PHE A O 1
ATOM 720 N N . THR A 1 89 ? 6.717 8.733 9.703 1.00 93.50 89 THR A N 1
ATOM 721 C CA . THR A 1 89 ? 8.069 9.301 9.627 1.00 93.50 89 THR A CA 1
ATOM 722 C C . THR A 1 89 ? 8.039 10.806 9.942 1.00 93.50 89 THR A C 1
ATOM 724 O O . THR A 1 89 ? 7.585 11.583 9.105 1.00 93.50 89 THR A O 1
ATOM 727 N N . PRO A 1 90 ? 8.534 11.252 11.117 1.00 93.31 90 PRO A N 1
ATOM 728 C CA . PRO A 1 90 ? 9.083 10.451 12.218 1.00 93.31 90 PRO A CA 1
ATOM 729 C C . PRO A 1 90 ? 8.018 9.588 12.916 1.00 93.31 90 PRO A C 1
ATOM 731 O O . PRO A 1 90 ? 6.831 9.895 12.849 1.00 93.31 90 PRO A O 1
ATOM 734 N N . THR A 1 91 ? 8.445 8.526 13.611 1.00 94.12 91 THR A N 1
ATOM 735 C CA . THR A 1 91 ? 7.532 7.622 14.329 1.00 94.12 91 THR A CA 1
ATOM 736 C C . THR A 1 91 ? 6.738 8.391 15.391 1.00 94.12 91 THR A C 1
ATOM 738 O O . THR A 1 91 ? 7.350 8.893 16.343 1.00 94.12 91 THR A O 1
ATOM 741 N N . PRO A 1 92 ? 5.402 8.481 15.273 1.00 93.81 92 PRO A N 1
ATOM 742 C CA . PRO A 1 92 ? 4.591 9.194 16.246 1.00 93.81 92 PRO A CA 1
ATOM 743 C C . PRO A 1 92 ? 4.524 8.410 17.565 1.00 93.81 92 PRO A C 1
ATOM 745 O O . PRO A 1 92 ? 4.623 7.180 17.583 1.00 93.81 92 PRO A O 1
ATOM 748 N N . ARG A 1 93 ? 4.387 9.127 18.683 1.00 95.38 93 ARG A N 1
ATOM 749 C CA . ARG A 1 93 ? 4.296 8.553 20.032 1.00 95.38 93 ARG A CA 1
ATOM 750 C C . ARG A 1 93 ? 2.969 8.953 20.656 1.00 95.38 93 ARG A C 1
ATOM 752 O O . ARG A 1 93 ? 2.609 10.122 20.590 1.00 95.38 93 ARG A O 1
ATOM 759 N N . PHE A 1 94 ? 2.303 7.982 21.265 1.00 96.81 94 PHE A N 1
ATOM 760 C CA . PHE A 1 94 ? 1.000 8.133 21.906 1.00 96.81 94 PHE A CA 1
ATOM 761 C C . PHE A 1 94 ? 0.997 7.368 23.224 1.00 96.81 94 PHE A C 1
ATOM 763 O O . PHE A 1 94 ? 1.750 6.402 23.381 1.00 96.81 94 PHE A O 1
ATOM 770 N N . GLU A 1 95 ? 0.140 7.776 24.152 1.00 94.81 95 GLU A N 1
ATOM 771 C CA . GLU A 1 95 ? 0.015 7.139 25.466 1.00 94.81 95 GLU A CA 1
ATOM 772 C C . GLU A 1 95 ? -0.876 5.889 25.416 1.00 94.81 95 GLU A C 1
ATOM 774 O O . GLU A 1 95 ? -0.803 5.026 26.290 1.00 94.81 95 GLU A O 1
ATOM 779 N N . SER A 1 96 ? -1.707 5.754 24.374 1.00 97.44 96 SER A N 1
ATOM 780 C CA . SER A 1 96 ? -2.603 4.610 24.196 1.00 97.44 96 SER A CA 1
ATOM 781 C C . SER A 1 96 ? -2.939 4.320 22.731 1.00 97.44 96 SER A C 1
ATOM 783 O O . SER A 1 96 ? -2.827 5.175 21.851 1.00 97.44 96 SER A O 1
ATOM 785 N N . PHE A 1 97 ? -3.443 3.109 22.470 1.00 95.88 97 PHE A N 1
ATOM 786 C CA . PHE A 1 97 ? -3.993 2.759 21.157 1.00 95.88 97 PHE A CA 1
ATOM 787 C C . PHE A 1 97 ? -5.241 3.570 20.792 1.00 95.88 97 PHE A C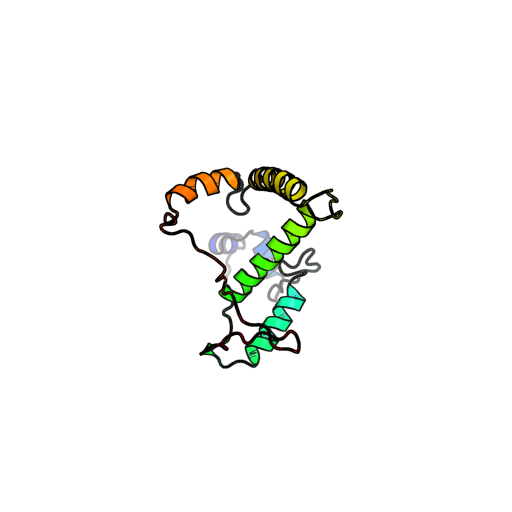 1
ATOM 789 O O . PHE A 1 97 ? -5.470 3.825 19.614 1.00 95.88 97 PHE A O 1
ATOM 796 N N . ALA A 1 98 ? -6.040 3.993 21.777 1.00 97.31 98 ALA A N 1
ATOM 797 C CA . ALA A 1 98 ? -7.218 4.819 21.523 1.00 97.31 98 ALA A CA 1
ATOM 798 C C . ALA A 1 98 ? -6.819 6.182 20.938 1.00 97.31 98 ALA A C 1
ATOM 800 O O . ALA A 1 98 ? -7.398 6.623 19.946 1.00 97.31 98 ALA A O 1
ATOM 801 N N . GLU A 1 99 ? -5.782 6.801 21.507 1.00 97.56 99 GLU A N 1
ATOM 802 C CA . GLU A 1 99 ? -5.226 8.066 21.023 1.00 97.56 99 GLU A CA 1
ATOM 803 C C . GLU A 1 99 ? -4.616 7.918 19.621 1.00 97.56 99 GLU A C 1
ATOM 805 O O . GLU A 1 99 ? -4.935 8.700 18.725 1.00 97.56 99 GLU A O 1
ATOM 810 N N . LEU A 1 100 ? -3.820 6.863 19.397 1.00 96.12 100 LEU A N 1
ATOM 811 C CA . LEU A 1 100 ? -3.279 6.539 18.073 1.00 96.12 100 LEU A CA 1
ATOM 812 C C . LEU A 1 100 ? -4.394 6.387 17.027 1.00 96.12 100 LEU A C 1
ATOM 814 O O . LEU A 1 100 ? -4.290 6.944 15.938 1.00 96.12 100 LEU A O 1
ATOM 818 N N . ASN A 1 101 ? -5.460 5.647 17.341 1.00 96.56 101 ASN A N 1
ATOM 819 C CA . ASN A 1 101 ? -6.560 5.402 16.408 1.00 96.56 101 ASN A CA 1
ATOM 820 C C . ASN A 1 101 ? -7.337 6.684 16.082 1.00 96.56 101 ASN A C 1
ATOM 822 O O . ASN A 1 101 ? -7.675 6.907 14.920 1.00 96.56 101 ASN A O 1
ATOM 826 N N . ALA A 1 102 ? -7.585 7.541 17.078 1.00 97.31 102 ALA A N 1
ATOM 827 C CA . ALA A 1 102 ? -8.221 8.839 16.863 1.00 97.31 102 ALA A CA 1
ATOM 828 C C . ALA A 1 102 ? -7.362 9.740 15.962 1.00 97.31 102 ALA A C 1
ATOM 830 O O . ALA A 1 102 ? -7.865 10.339 15.012 1.00 97.31 102 ALA A O 1
ATOM 831 N N . TRP A 1 103 ? -6.050 9.779 16.210 1.00 96.88 103 TRP A N 1
ATOM 832 C CA . TRP A 1 103 ? -5.108 10.514 15.371 1.00 96.88 103 TRP A CA 1
ATOM 833 C C . TRP A 1 103 ? -5.049 9.958 13.938 1.00 96.88 103 TRP A C 1
ATOM 835 O O . TRP A 1 103 ? -5.089 10.727 12.977 1.00 96.88 103 TRP A O 1
ATOM 845 N N . LEU A 1 104 ? -5.006 8.631 13.776 1.00 96.25 104 LEU A N 1
ATOM 846 C CA . LEU A 1 104 ? -4.994 7.976 12.465 1.00 96.25 104 LEU A CA 1
ATOM 847 C C . LEU A 1 104 ? -6.260 8.275 11.661 1.00 96.25 104 LEU A C 1
ATOM 849 O O . LEU A 1 104 ? -6.155 8.521 10.463 1.00 96.25 104 LEU A O 1
ATOM 853 N N . ALA A 1 105 ? -7.433 8.279 12.301 1.00 95.88 105 ALA A N 1
ATOM 854 C CA . ALA A 1 105 ? -8.697 8.580 11.633 1.00 95.88 105 ALA A CA 1
ATOM 855 C C . ALA A 1 105 ? -8.657 9.962 10.961 1.00 95.88 105 ALA A C 1
ATOM 857 O O . ALA A 1 105 ? -8.896 10.065 9.758 1.00 95.88 105 ALA A O 1
ATOM 858 N N . VAL A 1 106 ? -8.232 10.990 11.703 1.00 96.44 106 VAL A N 1
ATOM 859 C CA . VAL A 1 106 ? -8.077 12.357 11.175 1.00 96.44 106 VAL A CA 1
ATOM 860 C C . VAL A 1 106 ? -7.070 12.392 10.025 1.00 96.44 106 VAL A C 1
ATOM 862 O O . VAL A 1 106 ? -7.329 12.969 8.971 1.00 96.44 106 VAL A O 1
ATOM 865 N N . ARG A 1 107 ? -5.919 11.730 10.181 1.00 96.00 107 ARG A N 1
ATOM 866 C CA . ARG A 1 107 ? -4.881 11.719 9.141 1.00 96.00 107 ARG A CA 1
ATOM 867 C C . ARG A 1 107 ? -5.318 11.016 7.861 1.00 96.00 107 ARG A C 1
ATOM 869 O O . ARG A 1 107 ? -4.935 11.443 6.774 1.00 96.00 107 ARG A O 1
ATOM 876 N N . CYS A 1 108 ? -6.113 9.957 7.965 1.00 94.00 108 CYS A N 1
ATOM 877 C CA . CYS A 1 108 ? -6.682 9.279 6.805 1.00 94.00 108 CYS A CA 1
ATOM 878 C C . CYS A 1 108 ? -7.633 10.196 6.023 1.00 94.00 108 CYS A C 1
ATOM 880 O O . CYS A 1 108 ? -7.568 10.217 4.794 1.00 94.00 108 CYS A O 1
ATOM 882 N N . GLU A 1 109 ? -8.462 10.986 6.708 1.00 94.25 109 GLU A N 1
ATOM 883 C CA . GLU A 1 109 ? -9.338 11.977 6.067 1.00 94.25 109 GLU A CA 1
ATOM 884 C C . GLU A 1 109 ? -8.528 13.069 5.355 1.00 94.25 109 GLU A C 1
ATOM 886 O O . GLU A 1 109 ? -8.778 13.375 4.187 1.00 94.25 109 GLU A O 1
ATOM 891 N N . GLU A 1 110 ? -7.488 13.597 6.006 1.00 94.81 110 GLU A N 1
ATOM 892 C CA . GLU A 1 110 ? -6.577 14.569 5.391 1.00 94.81 110 GLU A CA 1
ATOM 893 C C . GLU A 1 110 ? -5.874 14.004 4.145 1.00 94.81 110 GLU A C 1
ATOM 895 O O . GLU A 1 110 ? -5.751 14.686 3.123 1.00 94.81 110 GLU A O 1
ATOM 900 N N . LEU A 1 111 ? -5.419 12.745 4.197 1.00 93.50 111 LEU A N 1
ATOM 901 C CA . LEU A 1 111 ? -4.814 12.068 3.049 1.00 93.50 111 LEU A CA 1
ATOM 902 C C . LEU A 1 111 ? -5.813 11.874 1.904 1.00 93.50 111 LEU A C 1
ATOM 904 O O . LEU A 1 111 ? -5.437 12.050 0.742 1.00 93.50 111 LEU A O 1
ATOM 908 N N . ALA A 1 112 ? -7.071 11.552 2.213 1.00 93.06 112 ALA A N 1
ATOM 909 C CA . ALA A 1 112 ? -8.133 11.424 1.219 1.00 93.06 112 ALA A CA 1
ATOM 910 C C . ALA A 1 112 ? -8.451 12.764 0.523 1.00 93.06 112 ALA A C 1
ATOM 912 O O . ALA A 1 112 ? -8.885 12.773 -0.628 1.00 93.06 112 ALA A O 1
ATOM 913 N N . GLY A 1 113 ? -8.157 13.904 1.153 1.00 94.12 113 GLY A N 1
ATOM 914 C CA . GLY A 1 113 ? -8.275 15.229 0.533 1.00 94.12 113 GLY A CA 1
ATOM 915 C C . GLY A 1 113 ? -7.261 15.520 -0.586 1.00 94.12 113 GLY A C 1
ATOM 916 O O . GLY A 1 113 ? -7.370 16.534 -1.277 1.00 94.12 113 GLY A O 1
ATOM 917 N N . ARG A 1 114 ? -6.255 14.662 -0.806 1.00 92.50 114 ARG A N 1
ATOM 918 C CA . ARG A 1 114 ? -5.26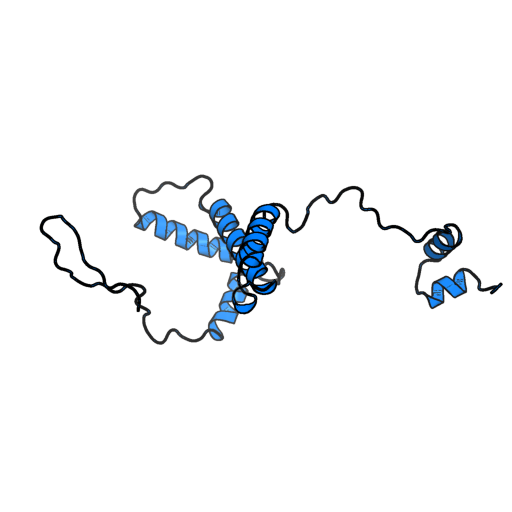3 14.850 -1.881 1.00 92.50 114 ARG A CA 1
ATOM 919 C C . ARG A 1 114 ? -5.875 14.637 -3.265 1.00 92.50 114 ARG A C 1
ATOM 921 O O . ARG A 1 114 ? -6.884 13.957 -3.422 1.00 92.50 114 ARG A O 1
ATOM 928 N N . LYS A 1 115 ? -5.224 15.186 -4.295 1.00 94.31 115 LYS A N 1
ATOM 929 C CA . LYS A 1 115 ? -5.629 14.991 -5.697 1.00 94.31 115 LYS A CA 1
ATOM 930 C C . LYS A 1 115 ? -5.553 13.520 -6.099 1.00 94.31 115 LYS A C 1
ATOM 932 O O . LYS A 1 115 ? -4.585 12.838 -5.760 1.00 94.31 115 LYS A O 1
ATOM 937 N N . HIS A 1 116 ? -6.532 13.061 -6.873 1.00 92.06 116 HIS A N 1
ATOM 938 C CA . HIS A 1 116 ? -6.527 11.710 -7.420 1.00 92.06 116 HIS A CA 1
ATOM 939 C C . HIS A 1 116 ? -5.346 11.534 -8.399 1.00 92.06 116 HIS A C 1
ATOM 941 O O . HIS A 1 116 ? -5.123 12.412 -9.242 1.00 92.06 116 HIS A O 1
ATOM 947 N N . PRO A 1 117 ? -4.587 10.421 -8.331 1.00 86.31 117 PRO A N 1
ATOM 948 C CA . PRO A 1 117 ? -3.367 10.228 -9.123 1.00 86.31 117 PRO A CA 1
ATOM 949 C C . PRO A 1 117 ? -3.610 10.216 -10.639 1.00 86.31 117 PRO A C 1
ATOM 951 O O . PRO A 1 117 ? -2.770 10.694 -11.397 1.00 86.31 117 PRO A O 1
ATOM 954 N N . GLU A 1 118 ? -4.762 9.709 -11.080 1.00 87.62 118 GLU A N 1
ATOM 955 C CA . GLU A 1 118 ? -5.133 9.642 -12.503 1.00 87.62 118 GLU A CA 1
ATOM 956 C C . GLU A 1 118 ? -6.115 10.750 -12.917 1.00 87.62 118 GLU A C 1
ATOM 958 O O . GLU A 1 118 ? -6.194 11.111 -14.087 1.00 87.62 118 GLU A O 1
ATOM 963 N N . GLN A 1 119 ? -6.839 11.329 -11.953 1.00 90.31 119 GLN A N 1
ATOM 964 C CA . GLN A 1 119 ? -7.922 12.293 -12.179 1.00 90.31 119 GLN A CA 1
ATOM 965 C C . GLN A 1 119 ? -7.594 13.596 -11.445 1.00 90.31 119 GLN A C 1
ATOM 967 O O . GLN A 1 119 ? -8.226 13.974 -10.463 1.00 90.31 119 GLN A O 1
ATOM 972 N N . THR A 1 120 ? -6.564 14.295 -11.915 1.00 85.31 120 THR A N 1
ATOM 973 C CA . THR A 1 120 ? -5.937 15.428 -11.205 1.00 85.31 120 THR A CA 1
ATOM 974 C C . THR A 1 120 ? -6.845 16.642 -10.962 1.00 85.31 120 THR A C 1
ATOM 976 O O . THR A 1 120 ? -6.464 17.544 -10.210 1.00 85.31 120 THR A O 1
ATOM 979 N N . GLY A 1 121 ? -8.031 16.679 -11.577 1.00 91.94 121 GLY A N 1
ATOM 980 C CA . GLY A 1 121 ? -9.071 17.684 -11.340 1.00 91.94 121 GLY A CA 1
ATOM 981 C C . GLY A 1 121 ? -9.938 17.436 -10.100 1.00 91.94 121 GLY A C 1
ATOM 982 O O . GLY A 1 121 ? -10.765 18.283 -9.782 1.00 91.94 121 GLY A O 1
ATOM 983 N N . ARG A 1 122 ? -9.772 16.301 -9.412 1.00 94.44 122 ARG A N 1
ATOM 984 C CA . ARG A 1 122 ? -10.611 15.871 -8.283 1.00 94.44 122 ARG A CA 1
ATOM 985 C C . ARG A 1 122 ? -9.764 15.364 -7.123 1.00 94.44 122 ARG A C 1
ATOM 987 O O . ARG A 1 122 ? -8.592 15.025 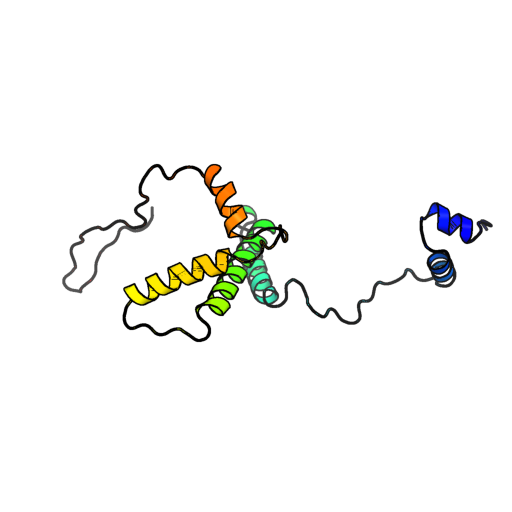-7.316 1.00 94.44 122 ARG A O 1
ATOM 994 N N . THR A 1 123 ? -10.342 15.294 -5.927 1.00 96.31 123 THR A N 1
ATOM 995 C CA . THR A 1 123 ? -9.693 14.647 -4.778 1.00 96.31 123 THR A CA 1
ATOM 996 C C . THR A 1 123 ? -9.981 13.144 -4.742 1.00 96.31 123 THR A C 1
ATOM 998 O O . THR A 1 123 ? -10.904 12.654 -5.397 1.00 96.31 123 THR A O 1
ATOM 1001 N N . ILE A 1 124 ? -9.173 12.396 -3.988 1.00 94.06 124 ILE A N 1
ATOM 1002 C CA . ILE A 1 124 ? -9.402 10.968 -3.732 1.00 94.06 124 ILE A CA 1
ATOM 1003 C C . ILE A 1 124 ? -10.748 10.786 -3.014 1.00 94.06 124 ILE A C 1
ATOM 1005 O O . ILE A 1 124 ? -11.512 9.894 -3.374 1.00 94.06 124 ILE A O 1
ATOM 1009 N N . ALA A 1 125 ? -11.070 11.665 -2.062 1.00 95.06 125 ALA A N 1
ATOM 1010 C CA . ALA A 1 125 ? -12.341 11.672 -1.346 1.00 95.06 125 ALA A CA 1
ATOM 1011 C C . ALA A 1 125 ? -13.544 11.866 -2.284 1.00 95.06 125 ALA A C 1
ATOM 1013 O O . ALA A 1 125 ? -14.512 11.119 -2.171 1.00 95.06 125 ALA A O 1
ATOM 1014 N N . ASP A 1 126 ? -13.472 12.798 -3.242 1.00 94.62 126 ASP A N 1
ATOM 1015 C CA . ASP A 1 126 ? -14.563 13.017 -4.208 1.00 94.62 126 ASP A CA 1
ATOM 1016 C C . ASP A 1 126 ? -14.839 11.763 -5.042 1.00 94.62 126 ASP A C 1
ATOM 1018 O O . ASP A 1 126 ? -15.993 11.386 -5.242 1.00 94.62 126 ASP A O 1
ATOM 1022 N N . CYS A 1 127 ? -13.773 11.110 -5.518 1.00 93.94 127 CYS A N 1
ATOM 1023 C CA . CYS A 1 127 ? -13.887 9.871 -6.287 1.00 93.94 127 CYS A CA 1
ATOM 1024 C C . CYS A 1 127 ? -14.491 8.756 -5.423 1.00 93.94 127 CYS A C 1
ATOM 1026 O O . CYS A 1 127 ? -15.424 8.078 -5.848 1.00 93.94 127 CYS A O 1
ATOM 1028 N N . PHE A 1 128 ? -14.027 8.617 -4.177 1.00 92.94 128 PHE A N 1
ATOM 1029 C CA . PHE A 1 128 ? -14.538 7.612 -3.249 1.00 92.94 128 PHE A CA 1
ATOM 1030 C C . PHE A 1 128 ? -16.028 7.798 -2.936 1.00 92.94 128 PHE A C 1
ATOM 1032 O O . PHE A 1 128 ? -16.764 6.816 -2.863 1.00 92.94 128 PHE A O 1
ATOM 1039 N N . VAL A 1 129 ? -16.497 9.038 -2.766 1.00 93.81 129 VAL A N 1
ATOM 1040 C CA . VAL A 1 129 ? -17.916 9.328 -2.502 1.00 93.81 129 VAL A CA 1
ATOM 1041 C C . VAL A 1 129 ? -18.809 8.835 -3.642 1.00 93.81 129 VAL A C 1
ATOM 1043 O O . VAL A 1 129 ? -19.860 8.253 -3.377 1.00 93.81 129 VAL A O 1
ATOM 1046 N N . GLU A 1 130 ? -18.387 9.016 -4.892 1.00 92.50 130 GLU A N 1
ATOM 1047 C CA . GLU A 1 130 ? -19.128 8.519 -6.056 1.00 92.50 130 GLU A CA 1
ATOM 1048 C C . GLU A 1 130 ? -19.070 6.996 -6.177 1.00 92.50 130 GLU A C 1
ATOM 1050 O O . GLU A 1 130 ? -20.099 6.342 -6.357 1.00 92.50 130 GLU A O 1
ATOM 1055 N N . GLU A 1 131 ? -17.877 6.418 -6.031 1.00 93.50 131 GLU A N 1
ATOM 1056 C CA . GLU A 1 131 ? -17.669 4.972 -6.120 1.00 93.50 131 GLU A CA 1
ATOM 1057 C C . GLU A 1 131 ? -18.426 4.215 -5.031 1.00 93.50 131 GLU A C 1
ATOM 1059 O O . GLU A 1 131 ? -18.916 3.113 -5.274 1.00 93.50 131 GLU A O 1
ATOM 1064 N N . LYS A 1 132 ? -18.593 4.812 -3.845 1.00 92.00 132 LYS A N 1
ATOM 1065 C CA . LYS A 1 132 ? -19.295 4.202 -2.712 1.00 92.00 132 LYS A CA 1
ATOM 1066 C C . LYS A 1 132 ? -20.716 3.754 -3.060 1.00 92.00 132 LYS A C 1
ATOM 1068 O O . LYS A 1 132 ? -21.166 2.746 -2.521 1.00 92.00 132 LYS A O 1
ATOM 1073 N N . ALA A 1 133 ? -21.405 4.452 -3.964 1.00 90.75 133 ALA A N 1
ATOM 1074 C CA . ALA A 1 133 ? -22.737 4.058 -4.427 1.00 90.75 133 ALA A CA 1
ATOM 1075 C C . ALA A 1 133 ? -22.720 2.822 -5.349 1.00 90.75 133 ALA A C 1
ATOM 1077 O O . ALA A 1 133 ? -23.730 2.133 -5.474 1.00 90.75 133 ALA A O 1
ATOM 1078 N N . LEU A 1 134 ? -21.580 2.539 -5.984 1.00 93.81 134 LEU A N 1
ATOM 1079 C CA . LEU A 1 134 ? -21.365 1.389 -6.865 1.00 93.81 134 LEU A CA 1
ATOM 1080 C C . LEU A 1 134 ? -20.861 0.154 -6.105 1.00 93.81 134 LEU A C 1
ATOM 1082 O O . LEU A 1 134 ? -20.909 -0.958 -6.634 1.00 93.81 134 LEU A O 1
ATOM 1086 N N . LEU A 1 135 ? -20.359 0.334 -4.879 1.00 90.62 135 LEU A N 1
ATOM 1087 C CA . LEU A 1 135 ? -19.856 -0.765 -4.064 1.00 90.62 135 LEU A CA 1
ATOM 1088 C C . LEU A 1 135 ? -20.992 -1.696 -3.636 1.00 90.62 135 LEU A C 1
ATOM 1090 O O . LEU A 1 135 ? -22.078 -1.273 -3.241 1.00 90.62 135 LEU A O 1
ATOM 1094 N N . ILE A 1 136 ? -20.708 -2.997 -3.665 1.00 89.81 136 ILE A N 1
ATOM 1095 C CA . ILE A 1 136 ? -21.629 -4.010 -3.154 1.00 89.81 136 ILE A CA 1
ATOM 1096 C C . ILE A 1 136 ? -21.796 -3.776 -1.644 1.00 89.81 136 ILE A C 1
ATOM 1098 O O . ILE A 1 136 ? -20.792 -3.774 -0.925 1.00 89.81 136 ILE A O 1
ATOM 1102 N N . PRO A 1 137 ? -23.033 -3.606 -1.136 1.00 84.62 137 PRO A N 1
ATOM 1103 C CA . PRO A 1 137 ? -23.248 -3.404 0.287 1.00 84.62 137 PRO A CA 1
ATOM 1104 C C . PRO A 1 137 ? -22.788 -4.641 1.056 1.00 84.62 137 PRO A C 1
ATOM 1106 O O . PRO A 1 137 ? -23.082 -5.779 0.676 1.00 84.62 137 PRO A O 1
ATOM 1109 N N . VAL A 1 138 ? -22.082 -4.414 2.161 1.00 83.50 138 VAL A N 1
ATOM 1110 C CA . VAL A 1 138 ? -21.645 -5.485 3.056 1.00 83.50 138 VAL A CA 1
ATOM 1111 C C . VAL A 1 138 ? -22.885 -6.072 3.734 1.00 83.50 138 VAL A C 1
ATOM 1113 O O . VAL A 1 138 ? -23.485 -5.448 4.602 1.00 83.50 138 VAL A O 1
ATOM 1116 N N . LYS A 1 139 ? -23.311 -7.260 3.288 1.00 83.25 139 LYS A N 1
ATOM 1117 C CA . LYS A 1 139 ? -24.551 -7.915 3.751 1.00 83.25 139 LYS A CA 1
ATOM 1118 C C . LYS A 1 139 ? -24.409 -8.624 5.096 1.00 83.25 139 LYS A C 1
ATOM 1120 O O . LYS A 1 139 ? -25.408 -8.866 5.761 1.00 83.25 139 LYS A O 1
ATOM 1125 N N . ALA A 1 140 ? -23.190 -8.992 5.466 1.00 82.06 140 ALA A N 1
ATOM 1126 C CA . ALA A 1 140 ? -22.891 -9.696 6.701 1.00 82.06 140 ALA A CA 1
ATOM 1127 C C . ALA A 1 140 ? -21.629 -9.102 7.314 1.00 82.06 140 ALA A C 1
ATOM 1129 O O . ALA A 1 140 ? -20.688 -8.772 6.591 1.00 82.06 140 ALA A O 1
ATOM 1130 N N . VAL A 1 141 ? -21.612 -8.989 8.640 1.00 79.81 141 VAL A N 1
ATOM 1131 C CA . VAL A 1 141 ? -20.388 -8.675 9.375 1.00 79.81 141 VAL A CA 1
ATOM 1132 C C . VAL A 1 141 ? -19.397 -9.796 9.076 1.00 79.81 141 VAL A C 1
ATOM 1134 O O . VAL A 1 141 ? -19.658 -10.960 9.375 1.00 79.81 141 VAL A O 1
ATOM 1137 N N . PHE A 1 142 ? -18.303 -9.458 8.399 1.00 78.88 142 PHE A N 1
ATOM 1138 C CA . PHE A 1 142 ? -17.224 -10.402 8.167 1.00 78.88 142 PHE A CA 1
ATOM 1139 C C . PHE A 1 142 ? -16.396 -10.475 9.442 1.00 78.88 142 PHE A C 1
ATOM 1141 O O . PHE A 1 142 ? -15.650 -9.544 9.748 1.00 78.88 142 PHE A O 1
ATOM 1148 N N . ASP A 1 143 ? -16.555 -11.562 10.190 1.00 76.81 143 ASP A N 1
ATOM 1149 C CA . ASP A 1 143 ? -15.709 -11.814 11.346 1.00 76.81 143 ASP A CA 1
ATOM 1150 C C . ASP A 1 143 ? -14.373 -12.366 10.841 1.00 76.81 143 ASP A C 1
ATOM 1152 O O . ASP A 1 143 ? -14.263 -13.509 10.395 1.00 76.81 143 ASP A O 1
ATOM 1156 N N . GLY A 1 144 ? -13.361 -11.497 10.803 1.00 78.44 144 GLY A N 1
ATOM 1157 C CA . GLY A 1 144 ? -12.032 -11.820 10.275 1.00 78.44 144 GLY A CA 1
ATOM 1158 C C . GLY A 1 144 ? -11.230 -12.766 11.169 1.00 78.44 144 GLY A C 1
ATOM 1159 O O . GLY A 1 144 ? -10.094 -13.107 10.842 1.00 78.44 144 GLY A O 1
ATOM 1160 N N . TYR A 1 145 ? -11.804 -13.177 12.295 1.00 80.94 145 TYR A N 1
ATOM 1161 C CA . TYR A 1 145 ? -11.224 -14.118 13.228 1.00 80.94 145 TYR A CA 1
ATOM 1162 C C . TYR A 1 145 ? -12.263 -15.171 13.619 1.00 80.94 145 TYR A C 1
ATOM 1164 O O . TYR A 1 145 ? -13.469 -14.961 13.542 1.00 80.94 145 TYR A O 1
ATOM 1172 N N . VAL A 1 146 ? -11.773 -16.337 14.031 1.00 78.44 146 VAL A N 1
ATOM 1173 C CA . VAL A 1 146 ? -12.597 -17.381 14.637 1.00 78.44 146 VAL A CA 1
ATOM 1174 C C . VAL A 1 146 ? -12.031 -17.623 16.023 1.00 78.44 146 VAL A C 1
ATOM 1176 O O . VAL A 1 146 ? -10.966 -18.225 16.169 1.00 78.44 146 VAL A O 1
ATOM 1179 N N . GLU A 1 147 ? -12.729 -17.140 17.042 1.00 84.50 147 GLU A N 1
ATOM 1180 C CA . GLU A 1 147 ? -12.377 -17.428 18.427 1.00 84.50 147 GLU A CA 1
ATOM 1181 C C . GLU A 1 147 ? -12.820 -18.847 18.794 1.00 84.50 147 GLU A C 1
ATOM 1183 O O . GLU A 1 147 ? -13.986 -19.223 18.667 1.00 84.50 147 GLU A O 1
ATOM 1188 N N . LYS A 1 148 ? -11.865 -19.666 19.243 1.00 85.50 148 LYS A N 1
ATOM 1189 C CA . LYS A 1 148 ? -12.122 -21.002 19.785 1.00 85.50 148 LYS A CA 1
ATOM 1190 C C . LYS A 1 148 ? -11.445 -21.117 21.137 1.00 85.50 148 LYS A C 1
ATOM 1192 O O . LYS A 1 148 ? -10.226 -20.994 21.236 1.00 85.50 148 LYS A O 1
ATOM 1197 N N . THR A 1 149 ? -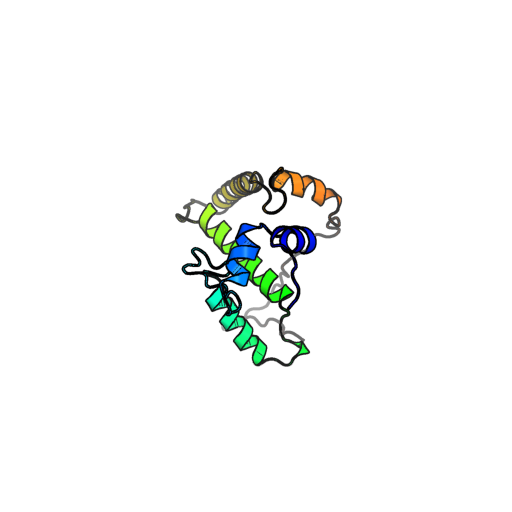12.213 -21.421 22.176 1.00 89.62 149 THR A N 1
ATOM 1198 C CA . THR A 1 149 ? -11.643 -21.820 23.464 1.00 89.62 149 THR A CA 1
ATOM 1199 C C . THR A 1 149 ? -11.062 -23.228 23.329 1.00 89.62 149 THR A C 1
ATOM 1201 O O . THR A 1 149 ? -11.790 -24.180 23.051 1.00 89.62 149 THR A O 1
ATOM 1204 N N . LEU A 1 150 ? -9.747 -23.374 23.507 1.00 88.31 150 LEU A N 1
ATOM 1205 C CA . LEU A 1 150 ? -9.039 -24.652 23.399 1.00 88.31 150 LEU A CA 1
ATOM 1206 C C . LEU A 1 150 ? -8.418 -25.044 24.742 1.00 88.31 150 LEU A C 1
ATOM 1208 O O . LEU A 1 150 ? -7.977 -24.192 25.513 1.00 88.31 150 LEU A O 1
ATOM 1212 N N . ARG A 1 151 ? -8.352 -26.352 25.016 1.00 90.31 151 ARG A N 1
ATOM 1213 C CA . ARG A 1 151 ? -7.653 -26.868 26.197 1.00 90.31 151 ARG A CA 1
ATOM 1214 C C . ARG A 1 151 ? -6.145 -26.765 25.986 1.00 90.31 151 ARG A C 1
ATOM 1216 O O . ARG A 1 151 ? -5.616 -27.272 24.999 1.00 90.31 151 ARG A O 1
ATOM 1223 N N . VAL A 1 152 ? -5.470 -26.161 26.955 1.00 91.19 152 VAL A N 1
ATOM 1224 C CA . VAL A 1 152 ? -4.010 -26.074 27.000 1.00 91.19 152 VAL A CA 1
ATOM 1225 C C . VAL A 1 152 ? -3.440 -27.366 27.602 1.00 91.19 152 VAL A C 1
ATOM 1227 O O . VAL A 1 152 ? -4.002 -27.915 28.556 1.00 91.19 152 VAL A O 1
ATOM 1230 N N . SER A 1 153 ? -2.352 -27.891 27.032 1.00 88.44 153 SER A N 1
ATOM 1231 C CA . SER A 1 153 ? -1.620 -29.027 27.607 1.00 88.44 153 SER A CA 1
ATOM 1232 C C . SER A 1 153 ? -0.895 -28.631 28.901 1.00 88.44 153 SER A C 1
ATOM 1234 O O . SER A 1 153 ? -0.700 -27.453 29.192 1.00 88.44 153 SER A O 1
ATOM 1236 N N . SER A 1 154 ? -0.401 -29.616 29.654 1.00 90.31 154 SER A N 1
ATOM 1237 C CA . SER A 1 154 ? 0.480 -29.371 30.809 1.00 90.31 154 SER A CA 1
ATOM 1238 C C . SER A 1 154 ? 1.792 -28.654 30.450 1.00 90.31 154 SER A C 1
ATOM 1240 O O . SER A 1 154 ? 2.483 -28.174 31.341 1.00 90.31 154 SER A O 1
ATOM 1242 N N . THR A 1 155 ? 2.130 -28.563 29.160 1.00 91.75 155 THR A N 1
ATOM 1243 C CA . THR A 1 155 ? 3.316 -27.873 28.628 1.00 91.75 155 THR A CA 1
ATOM 1244 C C . THR A 1 155 ? 2.976 -26.546 27.944 1.00 91.75 155 THR A C 1
ATOM 1246 O O . THR A 1 155 ? 3.760 -26.067 27.129 1.00 91.75 155 THR A O 1
ATOM 1249 N N . CYS A 1 156 ? 1.805 -25.964 28.217 1.00 85.69 156 CYS A N 1
ATOM 1250 C CA . CYS A 1 156 ? 1.362 -24.693 27.632 1.00 85.69 156 CYS A CA 1
ATOM 1251 C C . CYS A 1 156 ? 1.202 -24.700 26.095 1.00 85.69 156 CYS A C 1
ATOM 1253 O O . CYS A 1 156 ? 1.296 -23.652 25.462 1.00 85.69 156 CYS A O 1
ATOM 1255 N N . LEU A 1 157 ? 0.943 -25.860 25.478 1.00 88.94 157 LEU A N 1
ATOM 1256 C CA . LEU A 1 157 ? 0.697 -25.973 24.034 1.00 88.94 157 LEU A CA 1
ATOM 1257 C C . LEU A 1 157 ? -0.801 -26.108 23.739 1.00 88.94 157 LEU A C 1
ATOM 1259 O O . LEU A 1 157 ? -1.533 -26.768 24.479 1.00 88.94 157 LEU A O 1
ATOM 1263 N N . ILE A 1 158 ? -1.244 -25.526 22.623 1.00 88.44 158 ILE A N 1
ATOM 1264 C CA . ILE A 1 158 ? -2.587 -25.719 22.060 1.00 88.44 158 ILE A CA 1
ATOM 1265 C C . ILE A 1 158 ? -2.488 -26.459 20.727 1.00 88.44 158 ILE A C 1
ATOM 1267 O O . ILE A 1 158 ? -1.553 -26.249 19.954 1.00 88.44 158 ILE A O 1
ATOM 1271 N N . LYS A 1 159 ? -3.461 -27.328 20.444 1.00 81.19 159 LYS A N 1
ATOM 1272 C CA . LYS A 1 159 ? -3.574 -27.998 19.147 1.00 81.19 159 LYS A CA 1
ATOM 1273 C C . LYS A 1 159 ? -4.617 -27.265 18.311 1.00 81.19 159 LYS A C 1
ATOM 1275 O O . LYS A 1 159 ? -5.797 -27.292 18.643 1.00 81.19 159 LYS A O 1
ATOM 1280 N N . VAL A 1 160 ? -4.168 -26.605 17.251 1.00 83.94 160 VAL A N 1
ATOM 1281 C CA . VAL A 1 160 ? -5.031 -25.956 16.255 1.00 83.94 160 VAL A CA 1
ATOM 1282 C C . VAL A 1 160 ? -5.067 -26.858 15.024 1.00 83.94 160 VAL A C 1
ATOM 1284 O O . VAL A 1 160 ? -4.020 -27.384 14.638 1.00 83.94 160 VAL A O 1
ATOM 1287 N N . ASP A 1 161 ? -6.246 -27.078 14.434 1.00 74.31 161 ASP A N 1
ATOM 1288 C CA . ASP A 1 161 ? -6.374 -27.881 13.211 1.00 74.31 161 ASP A CA 1
ATOM 1289 C C . ASP A 1 161 ? -5.429 -27.372 12.115 1.00 74.31 161 ASP A C 1
ATOM 1291 O O . ASP A 1 161 ? -5.193 -26.171 11.972 1.00 74.31 161 ASP A O 1
ATOM 1295 N N . HIS A 1 162 ? -4.858 -28.303 11.357 1.00 58.81 162 HIS A N 1
ATOM 1296 C CA . HIS A 1 162 ? -3.990 -28.000 10.221 1.00 58.81 162 HIS A CA 1
ATOM 1297 C C . HIS A 1 162 ? -4.838 -27.977 8.944 1.00 58.81 162 HIS A C 1
ATOM 1299 O O . HIS A 1 162 ? -5.824 -28.711 8.850 1.00 58.81 162 HIS A O 1
ATOM 1305 N N . ASN A 1 163 ? -4.462 -27.138 7.974 1.00 48.44 163 ASN A N 1
ATOM 1306 C CA . ASN A 1 163 ? -5.183 -26.997 6.705 1.00 48.44 163 ASN A CA 1
ATOM 1307 C C . ASN A 1 163 ? -5.415 -28.358 6.022 1.00 48.44 163 ASN A C 1
ATOM 1309 O O . ASN A 1 163 ? -4.484 -29.157 5.898 1.00 48.44 163 ASN A O 1
ATOM 1313 N N . ARG A 1 164 ? -6.654 -28.581 5.571 1.00 39.81 164 ARG A N 1
ATOM 1314 C CA . ARG A 1 164 ? -7.026 -29.635 4.620 1.00 39.81 164 ARG A CA 1
ATOM 1315 C C . ARG A 1 164 ? -6.779 -29.182 3.188 1.00 39.81 164 ARG A C 1
ATOM 1317 O O . ARG A 1 164 ? -6.959 -27.971 2.929 1.00 39.81 164 ARG A O 1
#

Solvent-accessible surface area (backbone atoms only — not comparable to full-atom values): 10571 Å² total; per-residue (Å²): 132,88,84,74,48,63,65,58,54,14,64,73,68,72,43,54,57,65,57,48,54,52,51,78,72,40,95,63,80,86,76,89,76,80,92,73,77,95,69,58,95,52,58,90,50,45,64,61,52,50,56,49,53,59,54,33,69,73,43,60,80,92,72,36,74,47,74,68,55,52,49,54,52,52,51,51,54,51,51,54,51,50,50,45,49,72,67,43,58,72,73,78,84,68,98,42,70,68,58,46,50,57,53,48,54,56,50,51,55,59,59,29,64,37,64,23,92,88,47,73,92,40,30,39,44,60,53,46,63,60,48,58,77,74,49,82,76,81,87,62,89,78,70,92,67,82,92,71,96,73,77,66,46,98,81,77,47,72,87,73,90,75,90,129

Radius of gyration: 28.76 Å; Cα contacts (8 Å, |Δi|>4): 54; chains: 1; bounding box: 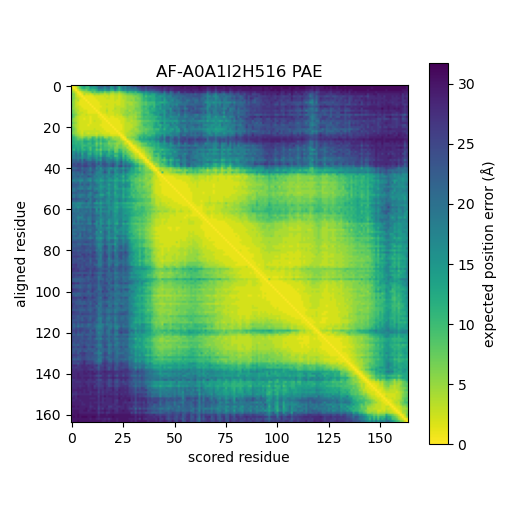48×50×90 Å

Nearest PDB structures (foldseek):
  8jke-assembly1_F  TM=1.905E-01  e=4.042E+00  Streptomyces coelicolor A3(2)

pLDDT: mean 87.44, std 10.79, range [39.81, 97.56]

Foldseek 3Di:
DDPDDLVNVCVVVVHDSVVSVVVVVDPDDDDDDDPDDPDDPCVPVVVVLVVLQVVLVPDDPVPRDDPVRSVVVVVVVVVVVVCCCQPQVVHDDDPDPVVVVVVVVVVVVVQQQAADPVHRVHGNVVVCVVCVVVDDDPPDDPPPDDDDDFDADPVRDGDDDDDD

Mean predicted aligned error: 13.23 Å

Sequence (164 aa):
MSKESISAIANSLNLSRQTVRKALKSEAEPIYQRKTQPTPKLGAFKAQLSDWLERDAKLPKRQRRTAQRLFECLQVENQVGNVREWLFTPTPRFESFAELNAWLAVRCEELAGRKHPEQTGRTIADCFVEEKALLIPVKAVFDGYVEKTLRVSSTCLIKVDHNR